Protein AF-A0A3A5WMA7-F1 (afdb_monomer_lite)

Secondary structure (DSSP, 8-state):
-HHHHHHHHHHHHHHHHHHHHHHHHHHHHHHHHHHHHHT-------B-TTT-PBPPS-------------

Structure (mmCIF, N/CA/C/O backbone):
data_AF-A0A3A5WMA7-F1
#
_entry.id   AF-A0A3A5WMA7-F1
#
loop_
_atom_site.group_PDB
_atom_site.id
_atom_site.type_symbol
_atom_site.label_atom_id
_atom_site.label_alt_id
_atom_site.label_comp_id
_atom_site.label_asym_id
_atom_site.label_entity_id
_atom_site.label_seq_id
_atom_site.pdbx_PDB_ins_code
_atom_site.Cartn_x
_atom_site.Cartn_y
_atom_site.Cartn_z
_atom_site.occupancy
_atom_site.B_iso_or_equiv
_atom_site.auth_seq_id
_atom_site.auth_comp_id
_atom_site.auth_asym_id
_atom_site.auth_atom_id
_atom_site.pdbx_PDB_model_num
ATOM 1 N N . MET A 1 1 ? 34.074 1.243 -37.165 1.00 59.16 1 MET A N 1
ATOM 2 C CA . MET A 1 1 ? 32.656 0.819 -37.279 1.00 59.16 1 MET A CA 1
ATOM 3 C C . MET A 1 1 ? 32.253 -0.290 -36.295 1.00 59.16 1 MET A C 1
ATOM 5 O O . MET A 1 1 ? 31.225 -0.145 -35.651 1.00 59.16 1 MET A O 1
ATOM 9 N N . LYS A 1 2 ? 33.045 -1.360 -36.096 1.00 64.62 2 LYS A N 1
ATOM 10 C CA . LYS A 1 2 ? 32.671 -2.501 -35.221 1.00 64.62 2 LYS A CA 1
ATOM 11 C C . LYS A 1 2 ? 32.500 -2.145 -33.728 1.00 64.62 2 LYS A C 1
ATOM 13 O O . LYS A 1 2 ? 31.571 -2.623 -33.093 1.00 64.62 2 LYS A O 1
ATOM 18 N N . GLY A 1 3 ? 33.339 -1.260 -33.181 1.00 73.25 3 GLY A N 1
ATOM 19 C CA . GLY A 1 3 ? 33.271 -0.863 -31.763 1.00 73.25 3 GLY A CA 1
ATOM 20 C C . GLY A 1 3 ? 32.078 0.028 -31.392 1.00 73.25 3 GLY A C 1
ATOM 21 O O . GLY A 1 3 ? 31.592 -0.030 -30.269 1.00 73.25 3 GLY A O 1
ATOM 22 N N . GLU A 1 4 ? 31.567 0.827 -32.330 1.00 84.94 4 GLU A N 1
ATOM 23 C CA . GLU A 1 4 ? 30.418 1.707 -32.083 1.00 84.94 4 GLU A CA 1
ATOM 24 C C . GLU A 1 4 ? 29.104 0.911 -32.032 1.00 84.94 4 GLU A C 1
ATOM 26 O O . GLU A 1 4 ? 28.259 1.149 -31.172 1.00 84.94 4 GLU A O 1
ATOM 31 N N . ALA A 1 5 ? 28.980 -0.110 -32.886 1.00 83.69 5 ALA A N 1
ATOM 32 C CA . ALA A 1 5 ? 27.862 -1.050 -32.864 1.00 83.69 5 ALA A CA 1
ATOM 33 C C . ALA A 1 5 ? 27.799 -1.849 -31.549 1.00 83.69 5 ALA A C 1
ATOM 35 O O . ALA A 1 5 ? 26.722 -2.017 -30.982 1.00 83.69 5 ALA A O 1
ATOM 36 N N . VAL A 1 6 ? 28.951 -2.274 -31.015 1.00 88.56 6 VAL A N 1
ATOM 37 C CA . VAL A 1 6 ? 29.025 -2.982 -29.723 1.00 88.56 6 VAL A CA 1
ATOM 38 C C . VAL A 1 6 ? 28.605 -2.072 -28.565 1.00 88.56 6 VAL A C 1
ATOM 40 O O . VAL A 1 6 ? 27.829 -2.493 -27.710 1.00 88.56 6 VAL A O 1
ATOM 43 N N . LYS A 1 7 ? 29.033 -0.802 -28.559 1.00 86.38 7 LYS A N 1
ATOM 44 C CA . LYS A 1 7 ? 28.596 0.178 -27.548 1.00 86.38 7 LYS A CA 1
ATOM 45 C C . LYS A 1 7 ? 27.083 0.411 -27.587 1.00 86.38 7 LYS A C 1
ATOM 47 O O . LYS A 1 7 ? 26.446 0.421 -26.537 1.00 86.38 7 LYS A O 1
ATOM 52 N N . LYS A 1 8 ? 26.497 0.544 -28.784 1.00 86.56 8 LYS A N 1
ATOM 53 C CA . LYS A 1 8 ? 25.039 0.682 -28.950 1.00 86.56 8 LYS A CA 1
ATOM 54 C C . LYS A 1 8 ? 24.291 -0.551 -28.439 1.00 86.56 8 LYS A C 1
ATOM 56 O O . LYS A 1 8 ? 23.287 -0.398 -27.752 1.00 86.56 8 LYS A O 1
ATOM 61 N N . LEU A 1 9 ? 24.805 -1.754 -28.700 1.00 89.25 9 LEU A N 1
ATOM 62 C CA . LEU A 1 9 ? 24.210 -2.993 -28.198 1.00 89.25 9 LEU A CA 1
ATOM 63 C C . LEU A 1 9 ? 24.217 -3.056 -26.664 1.00 89.25 9 LEU A C 1
ATOM 65 O O . LEU A 1 9 ? 23.195 -3.385 -26.069 1.00 89.25 9 LEU A O 1
ATOM 69 N N . ILE A 1 10 ? 25.332 -2.688 -26.024 1.00 90.94 10 ILE A N 1
ATOM 70 C CA . ILE A 1 10 ? 25.438 -2.649 -24.556 1.00 90.94 10 ILE A CA 1
ATOM 71 C C . ILE A 1 10 ? 24.429 -1.658 -23.964 1.00 90.94 10 ILE A C 1
ATOM 73 O O . ILE A 1 10 ? 23.732 -1.999 -23.012 1.00 90.94 10 ILE A O 1
ATOM 77 N N . LEU A 1 11 ? 24.293 -0.463 -24.549 1.00 91.00 11 LEU A N 1
ATOM 78 C CA . LEU A 1 11 ? 23.322 0.536 -24.086 1.00 91.00 11 LEU A CA 1
ATOM 79 C C . LEU A 1 11 ? 21.876 0.040 -24.200 1.00 91.00 11 LEU A C 1
ATOM 81 O O . LEU A 1 11 ? 21.097 0.213 -23.265 1.00 91.00 11 LEU A O 1
ATOM 85 N N . ILE A 1 12 ? 21.526 -0.616 -25.310 1.00 92.38 12 ILE A N 1
ATOM 86 C CA . ILE A 1 12 ? 20.187 -1.183 -25.515 1.00 92.38 12 ILE A CA 1
ATOM 87 C C . ILE A 1 12 ? 19.904 -2.282 -24.484 1.00 92.38 12 ILE A C 1
ATOM 89 O O . ILE A 1 12 ? 18.847 -2.273 -23.858 1.00 92.38 12 ILE A O 1
ATOM 93 N N . GLN A 1 13 ? 20.852 -3.195 -24.257 1.00 90.88 13 GLN A N 1
ATOM 94 C CA . GLN A 1 13 ? 20.711 -4.250 -23.247 1.00 90.88 13 GLN A CA 1
ATOM 95 C C . GLN A 1 13 ? 20.551 -3.662 -21.839 1.00 90.88 13 GLN A C 1
ATOM 97 O O . GLN A 1 13 ? 19.663 -4.075 -21.095 1.00 90.88 13 GLN A O 1
ATOM 102 N N . SER A 1 14 ? 21.343 -2.642 -21.495 1.00 91.44 14 SER A N 1
ATOM 103 C CA . SER A 1 14 ? 21.249 -1.960 -20.201 1.00 91.44 14 SER A CA 1
ATOM 104 C C . SER A 1 14 ? 19.899 -1.257 -20.015 1.00 91.44 14 SER A C 1
ATOM 106 O O . SER A 1 14 ? 19.319 -1.323 -18.932 1.00 91.44 14 SER A O 1
ATOM 108 N N . LEU A 1 15 ? 19.366 -0.629 -21.069 1.00 93.62 15 LEU A N 1
ATOM 109 C CA . LEU A 1 15 ? 18.058 0.030 -21.046 1.00 93.62 15 LEU A CA 1
ATOM 110 C C . LEU A 1 15 ? 16.911 -0.977 -20.884 1.00 93.62 15 LEU A C 1
ATOM 112 O O . LEU A 1 15 ? 15.973 -0.727 -20.124 1.00 93.62 15 LEU A O 1
ATOM 116 N N . ILE A 1 16 ? 16.998 -2.123 -21.566 1.00 93.19 16 ILE A N 1
ATOM 117 C CA . ILE A 1 16 ? 16.036 -3.221 -21.427 1.00 93.19 16 ILE A CA 1
ATOM 118 C C . ILE A 1 16 ? 16.054 -3.724 -19.980 1.00 93.19 16 ILE A C 1
ATOM 120 O O . ILE A 1 16 ? 15.019 -3.750 -19.322 1.00 93.19 16 ILE A O 1
ATOM 124 N N . ILE A 1 17 ? 17.226 -4.047 -19.433 1.00 94.94 17 ILE A N 1
ATOM 125 C CA . ILE A 1 17 ? 17.348 -4.522 -18.047 1.00 94.94 17 ILE A CA 1
ATOM 126 C C . ILE A 1 17 ? 16.769 -3.495 -17.063 1.00 94.94 17 ILE A C 1
ATOM 128 O O . ILE A 1 17 ? 15.981 -3.857 -16.190 1.00 94.94 17 ILE A O 1
ATOM 132 N N . TYR A 1 18 ? 17.087 -2.212 -17.241 1.00 93.75 18 TYR A N 1
ATOM 133 C CA . TYR A 1 18 ? 16.549 -1.140 -16.406 1.00 93.75 18 TYR A CA 1
ATOM 134 C C . TYR A 1 18 ? 15.017 -1.061 -16.464 1.00 93.75 18 TYR A C 1
ATOM 136 O O . TYR A 1 18 ? 14.364 -0.975 -15.423 1.00 93.75 18 TYR A O 1
ATOM 144 N N . THR A 1 19 ? 14.421 -1.152 -17.656 1.00 93.12 19 THR A N 1
ATOM 145 C CA . THR A 1 19 ? 12.955 -1.136 -17.805 1.00 93.12 19 THR A CA 1
ATOM 146 C C . THR A 1 19 ? 12.293 -2.363 -17.176 1.00 93.12 19 THR A C 1
ATOM 148 O O . THR A 1 19 ? 11.254 -2.227 -16.525 1.00 93.12 19 THR A O 1
ATOM 151 N N . TRP A 1 20 ? 12.906 -3.545 -17.277 1.00 93.62 20 TRP A N 1
ATOM 152 C CA . TRP A 1 20 ? 12.431 -4.752 -16.590 1.00 93.62 20 TRP A CA 1
ATOM 153 C C . TRP A 1 20 ? 12.496 -4.626 -15.063 1.00 93.62 20 TRP A C 1
ATOM 155 O O . TRP A 1 20 ? 11.547 -5.023 -14.380 1.00 93.62 20 TRP A O 1
ATOM 165 N N . ILE A 1 21 ? 13.574 -4.048 -14.528 1.00 94.62 21 ILE A N 1
ATOM 166 C CA . ILE A 1 21 ? 13.735 -3.801 -13.088 1.00 94.62 21 ILE A CA 1
ATOM 167 C C . ILE A 1 21 ? 12.698 -2.785 -12.604 1.00 94.62 21 ILE A C 1
ATOM 169 O O . ILE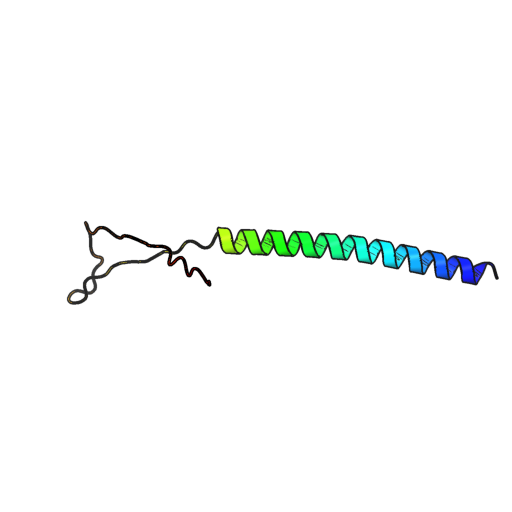 A 1 21 ? 11.949 -3.086 -11.677 1.00 94.62 21 ILE A O 1
ATOM 173 N N . MET A 1 22 ? 12.579 -1.630 -13.265 1.00 94.75 22 MET A N 1
ATOM 174 C CA . MET A 1 22 ? 11.615 -0.588 -12.892 1.00 94.75 22 MET A CA 1
ATOM 175 C C . MET A 1 22 ? 10.177 -1.109 -12.889 1.00 94.75 22 MET A C 1
ATOM 177 O O . MET A 1 22 ? 9.432 -0.855 -11.943 1.00 94.75 22 MET A O 1
ATOM 181 N N . LYS A 1 23 ? 9.794 -1.909 -13.893 1.00 92.38 23 LYS A N 1
ATOM 182 C CA . LYS A 1 23 ? 8.463 -2.529 -13.946 1.00 92.38 23 LYS A CA 1
ATOM 183 C C . LYS A 1 23 ? 8.203 -3.436 -12.740 1.00 92.38 23 LYS A C 1
ATOM 185 O O . LYS A 1 23 ? 7.118 -3.378 -12.164 1.00 92.38 23 LYS A O 1
ATOM 190 N N . ARG A 1 24 ? 9.182 -4.252 -12.332 1.00 94.94 24 ARG A N 1
ATOM 191 C CA . ARG A 1 24 ? 9.055 -5.099 -11.133 1.00 94.94 24 ARG A CA 1
ATOM 192 C C . ARG A 1 24 ? 8.980 -4.266 -9.855 1.00 94.94 24 ARG A C 1
ATOM 194 O O . ARG A 1 24 ? 8.138 -4.559 -9.014 1.00 94.94 24 ARG A O 1
ATOM 201 N N . CYS A 1 25 ? 9.783 -3.209 -9.736 1.00 96.00 25 CYS A N 1
ATOM 202 C CA . CYS A 1 25 ? 9.742 -2.302 -8.587 1.00 96.00 25 CYS A CA 1
ATOM 203 C C . CYS A 1 25 ? 8.367 -1.640 -8.423 1.00 96.00 25 CYS A C 1
ATOM 205 O O . CYS A 1 25 ? 7.849 -1.597 -7.312 1.00 96.00 25 CYS A O 1
ATOM 207 N N . ILE A 1 26 ? 7.747 -1.185 -9.517 1.00 95.94 26 ILE A N 1
ATOM 208 C CA . ILE A 1 26 ? 6.409 -0.573 -9.481 1.00 95.94 26 ILE A CA 1
ATOM 209 C C . ILE A 1 26 ? 5.359 -1.580 -8.998 1.00 95.94 26 ILE A C 1
ATOM 211 O O . ILE A 1 26 ? 4.556 -1.257 -8.127 1.00 95.94 26 ILE A O 1
ATOM 215 N N . VAL A 1 27 ? 5.379 -2.812 -9.517 1.00 96.69 27 VAL A N 1
ATOM 216 C CA . VAL A 1 27 ? 4.431 -3.860 -9.098 1.00 96.69 27 VAL A CA 1
ATOM 217 C C . VAL A 1 27 ? 4.592 -4.188 -7.613 1.00 96.69 27 VAL A C 1
ATOM 219 O O . VAL A 1 27 ? 3.599 -4.277 -6.890 1.00 96.69 27 VAL A O 1
ATOM 222 N N . LEU A 1 28 ? 5.835 -4.321 -7.142 1.00 95.25 28 LEU A N 1
ATOM 223 C CA . LEU A 1 28 ? 6.124 -4.555 -5.727 1.00 95.25 28 LEU A CA 1
ATOM 224 C C . LEU A 1 28 ? 5.652 -3.392 -4.851 1.00 95.25 28 LEU A C 1
ATOM 226 O O . LEU A 1 28 ? 5.031 -3.633 -3.820 1.00 95.25 28 LEU A O 1
ATOM 230 N N . PHE A 1 29 ? 5.886 -2.150 -5.278 1.00 95.25 29 PHE A N 1
ATOM 231 C CA . PHE A 1 29 ? 5.445 -0.961 -4.553 1.00 95.25 29 PHE A CA 1
ATOM 232 C C . PHE A 1 29 ? 3.920 -0.903 -4.425 1.00 95.25 29 PHE A C 1
ATOM 234 O O . PHE A 1 29 ? 3.410 -0.746 -3.320 1.00 95.25 29 PHE A O 1
ATOM 241 N N . ILE A 1 30 ? 3.186 -1.118 -5.521 1.00 95.31 30 ILE A N 1
ATOM 242 C CA . ILE A 1 30 ? 1.715 -1.146 -5.501 1.00 95.31 30 ILE A CA 1
ATOM 243 C C . ILE A 1 30 ? 1.215 -2.245 -4.556 1.00 95.31 30 ILE A C 1
ATOM 245 O O . ILE A 1 30 ? 0.353 -1.995 -3.718 1.00 95.31 30 ILE A O 1
ATOM 249 N N . THR A 1 31 ? 1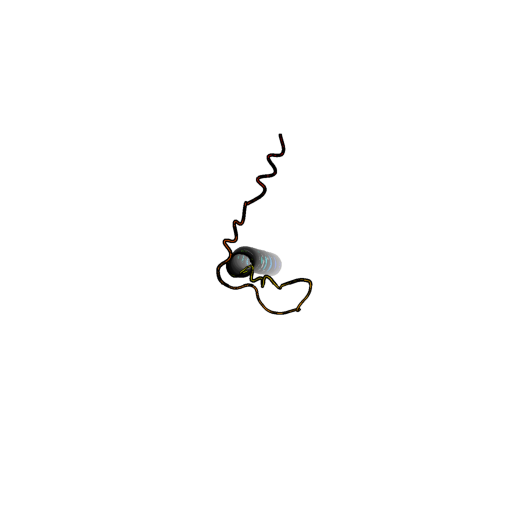.793 -3.444 -4.647 1.00 92.81 31 THR A N 1
ATOM 250 C CA . THR A 1 31 ? 1.398 -4.585 -3.808 1.00 92.81 31 THR A CA 1
ATOM 251 C C . THR A 1 31 ? 1.652 -4.295 -2.330 1.00 92.81 31 THR A C 1
ATOM 253 O O . THR A 1 31 ? 0.792 -4.558 -1.492 1.00 92.81 31 THR A O 1
ATOM 256 N N . PHE A 1 32 ? 2.802 -3.699 -2.011 1.00 93.06 32 PHE A N 1
ATOM 257 C CA . PHE A 1 32 ? 3.148 -3.276 -0.659 1.00 93.06 32 PHE A CA 1
ATOM 258 C C . PHE A 1 32 ? 2.169 -2.222 -0.126 1.00 93.06 32 PHE A C 1
ATOM 260 O O . PHE A 1 32 ? 1.623 -2.396 0.963 1.00 93.06 32 PHE A O 1
ATOM 267 N N . CYS A 1 33 ? 1.880 -1.176 -0.906 1.00 90.00 33 CYS A N 1
ATOM 268 C CA . CYS A 1 33 ? 0.900 -0.154 -0.539 1.00 90.00 33 CYS A CA 1
ATOM 269 C C . CYS A 1 33 ? -0.485 -0.761 -0.270 1.00 90.00 33 CYS A C 1
ATOM 271 O O . CYS A 1 33 ? -1.111 -0.437 0.739 1.00 90.00 33 CYS A O 1
ATOM 273 N N . CYS A 1 34 ? -0.946 -1.684 -1.119 1.00 86.31 34 CYS A N 1
ATOM 274 C CA . CYS A 1 34 ? -2.207 -2.395 -0.910 1.00 86.31 34 CYS A CA 1
ATOM 275 C C . CYS A 1 34 ? -2.201 -3.224 0.380 1.00 86.31 34 CYS A C 1
ATOM 277 O O . CYS A 1 34 ? -3.203 -3.236 1.098 1.00 86.31 34 CYS A O 1
ATOM 279 N N . ALA A 1 35 ? -1.087 -3.886 0.701 1.00 86.88 35 ALA A N 1
ATOM 280 C CA . ALA A 1 35 ? -0.952 -4.654 1.935 1.00 86.88 35 ALA A CA 1
ATOM 281 C C . ALA A 1 35 ? -1.035 -3.754 3.177 1.00 86.88 35 ALA A C 1
ATOM 283 O O . ALA A 1 35 ? -1.730 -4.103 4.128 1.00 86.88 35 ALA A O 1
ATOM 284 N N . VAL A 1 36 ? -0.373 -2.590 3.163 1.00 88.44 36 VAL A N 1
ATOM 285 C CA . VAL A 1 36 ? -0.419 -1.628 4.278 1.00 88.44 36 VAL A CA 1
ATOM 286 C C . VAL A 1 36 ? -1.842 -1.115 4.502 1.00 88.44 36 VAL A C 1
ATOM 288 O O . VAL A 1 36 ? -2.330 -1.162 5.627 1.00 88.44 36 VAL A O 1
ATOM 291 N N . VAL A 1 37 ? -2.532 -0.682 3.441 1.00 84.88 37 VAL A N 1
ATOM 292 C CA . VAL A 1 37 ? -3.914 -0.174 3.541 1.00 84.88 37 VAL A CA 1
ATOM 293 C C . VAL A 1 37 ? -4.876 -1.266 4.012 1.00 84.88 37 VAL A C 1
ATO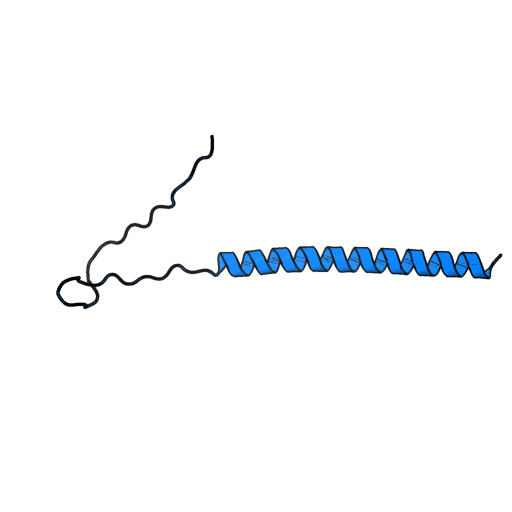M 295 O O . VAL A 1 37 ? -5.724 -1.007 4.858 1.00 84.88 37 VAL A O 1
ATOM 298 N N . SER A 1 38 ? -4.726 -2.496 3.515 1.00 74.00 38 SER A N 1
ATOM 299 C CA . SER A 1 38 ? -5.597 -3.616 3.906 1.00 74.00 38 SER A CA 1
ATOM 300 C C . SER A 1 38 ? -5.379 -4.071 5.352 1.00 74.00 38 SER A C 1
ATOM 302 O O . SER A 1 38 ? -6.290 -4.628 5.954 1.00 74.00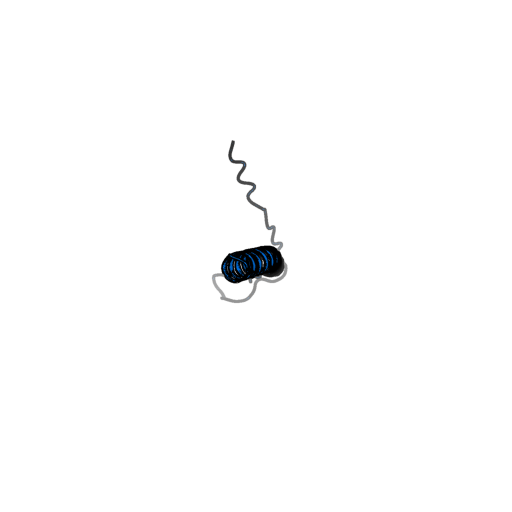 38 SER A O 1
ATOM 304 N N . ASN A 1 39 ? -4.190 -3.840 5.919 1.00 80.38 39 ASN A N 1
ATOM 305 C CA . ASN A 1 39 ? -3.889 -4.142 7.321 1.00 80.38 39 ASN A CA 1
ATOM 306 C C . ASN A 1 39 ? -4.281 -3.012 8.286 1.00 80.38 39 ASN A C 1
ATOM 308 O O . ASN A 1 39 ? -4.130 -3.171 9.497 1.00 80.38 39 ASN A O 1
ATOM 312 N N . ALA A 1 40 ? -4.774 -1.875 7.791 1.00 76.25 40 ALA A N 1
ATOM 313 C CA . ALA A 1 40 ? -5.242 -0.803 8.655 1.00 76.25 40 ALA A CA 1
ATOM 314 C C . ALA A 1 40 ? -6.544 -1.231 9.352 1.00 76.25 40 ALA A C 1
ATOM 316 O O . ALA A 1 40 ? -7.623 -1.219 8.762 1.00 76.25 40 ALA A O 1
ATOM 317 N N . GLN A 1 41 ? -6.441 -1.620 10.623 1.00 73.75 41 GLN A N 1
ATOM 318 C CA . GLN A 1 41 ? -7.593 -1.898 11.474 1.00 73.75 41 GLN A CA 1
ATOM 319 C C . GLN A 1 41 ? -8.017 -0.610 12.192 1.00 73.75 41 GLN A C 1
ATOM 321 O O . GLN A 1 41 ? -7.210 0.036 12.860 1.00 73.75 41 GLN A O 1
ATOM 326 N N . THR A 1 42 ? -9.285 -0.221 12.060 1.00 74.00 42 THR A N 1
ATOM 327 C CA . THR A 1 42 ? -9.852 0.924 12.782 1.00 74.00 42 THR A CA 1
ATOM 328 C C . THR A 1 42 ? -10.306 0.478 14.169 1.00 74.00 42 THR A C 1
ATOM 330 O O . THR A 1 42 ? -11.391 -0.084 14.316 1.00 74.00 42 THR A O 1
ATOM 333 N N . ASN A 1 43 ? -9.476 0.726 15.181 1.00 83.31 43 ASN A N 1
ATOM 334 C CA . ASN A 1 43 ? -9.799 0.441 16.580 1.00 83.31 43 ASN A CA 1
ATOM 335 C C . ASN A 1 43 ? -10.287 1.713 17.286 1.00 83.31 43 ASN A C 1
ATOM 337 O O . ASN A 1 43 ? -9.754 2.798 17.057 1.00 83.31 43 ASN A O 1
ATOM 341 N N . GLY A 1 44 ? -11.284 1.574 18.160 1.00 84.81 44 GLY A N 1
ATOM 342 C CA . GLY A 1 44 ? -11.845 2.674 18.943 1.00 84.81 44 GLY A CA 1
ATOM 343 C C . GLY A 1 44 ? -12.412 2.190 20.276 1.00 84.81 44 GLY A C 1
ATOM 344 O O . GLY A 1 44 ? -12.792 1.028 20.407 1.00 84.81 44 GLY A O 1
ATOM 345 N N . ILE A 1 45 ? -12.450 3.082 21.268 1.00 88.62 45 ILE A N 1
ATOM 346 C CA . ILE A 1 45 ? -13.022 2.834 22.598 1.00 88.62 45 ILE A CA 1
ATOM 347 C C . ILE A 1 45 ? -14.136 3.853 22.818 1.00 88.62 45 ILE A C 1
ATOM 349 O O . ILE A 1 45 ? -13.962 5.034 22.526 1.00 88.62 45 ILE A O 1
ATOM 353 N N . VAL A 1 46 ? -15.271 3.396 23.343 1.00 89.12 46 VAL A N 1
ATOM 354 C CA . VAL A 1 46 ? -16.378 4.268 23.744 1.00 89.12 46 VAL A CA 1
ATOM 355 C C . VAL A 1 46 ? -16.283 4.483 25.250 1.00 89.12 46 VAL A C 1
ATOM 357 O O . VAL A 1 46 ? -16.285 3.517 26.013 1.00 89.12 46 VAL A O 1
ATOM 360 N N . THR A 1 47 ? -16.179 5.737 25.680 1.00 92.69 47 THR A N 1
ATOM 361 C CA . THR A 1 47 ? -16.060 6.117 27.094 1.00 92.69 47 THR A CA 1
ATOM 362 C C . THR A 1 47 ? -17.254 6.946 27.548 1.00 92.69 47 THR A C 1
ATOM 364 O O . THR A 1 47 ? -17.774 7.762 26.790 1.00 92.69 47 THR A O 1
ATOM 367 N N . ASP A 1 48 ? -17.662 6.751 28.797 1.00 91.62 48 ASP A N 1
ATOM 368 C CA . ASP A 1 48 ? -18.658 7.560 29.495 1.00 91.62 48 ASP A CA 1
ATOM 369 C C . ASP A 1 48 ? -18.129 8.994 29.688 1.00 91.62 48 ASP A C 1
ATOM 371 O O . ASP A 1 48 ? -17.017 9.185 30.184 1.00 91.62 48 ASP A O 1
ATOM 375 N N . GLY A 1 49 ? -18.909 9.999 29.282 1.00 90.62 49 GLY A N 1
ATOM 376 C CA . GLY A 1 49 ? -18.499 11.406 29.320 1.00 90.62 49 GLY A CA 1
ATOM 377 C C . GLY A 1 49 ? -18.481 12.039 30.715 1.00 90.62 49 GLY A C 1
ATOM 378 O O . GLY A 1 49 ? -17.780 13.027 30.913 1.00 90.62 49 GLY A O 1
ATOM 379 N N . GLU A 1 50 ? -19.208 11.481 31.685 1.00 93.44 50 GLU A N 1
ATOM 380 C CA . GLU A 1 50 ? -19.228 11.969 33.070 1.00 93.44 50 GLU A CA 1
ATOM 381 C C . GLU A 1 50 ? -18.147 11.292 33.918 1.00 93.44 50 GLU A C 1
ATOM 383 O O . GLU A 1 50 ? -17.529 11.927 34.774 1.00 93.44 50 GLU A O 1
ATOM 388 N N . LYS A 1 51 ? -17.916 9.992 33.689 1.00 90.69 51 LYS A N 1
ATOM 389 C CA . LYS A 1 51 ? -17.034 9.155 34.522 1.00 90.69 51 LYS A CA 1
ATOM 390 C C . LYS A 1 51 ? -15.671 8.872 33.895 1.00 90.69 51 LYS A C 1
ATOM 392 O O . LYS A 1 51 ? -14.766 8.437 34.602 1.00 90.69 51 LYS A O 1
ATOM 397 N N . GLY A 1 52 ? -15.526 9.054 32.583 1.00 91.31 52 GLY A N 1
ATOM 398 C CA . GLY A 1 52 ? -14.297 8.756 31.839 1.00 91.31 52 GLY A CA 1
ATOM 399 C C . GLY A 1 52 ? -13.960 7.263 31.727 1.00 91.31 52 GLY A C 1
ATOM 400 O O . GLY A 1 52 ? -12.841 6.915 31.360 1.00 91.31 52 GLY A O 1
ATOM 401 N N . LEU A 1 53 ? -14.896 6.367 32.060 1.00 93.06 53 LEU A N 1
ATOM 402 C CA . LEU A 1 53 ? -14.690 4.914 32.045 1.00 93.06 53 LEU A CA 1
ATOM 403 C C . LEU A 1 53 ? -15.200 4.287 30.736 1.00 93.06 53 LEU A C 1
ATOM 405 O O . LEU A 1 53 ? -16.133 4.825 30.140 1.00 93.06 53 LEU A O 1
ATOM 409 N N . PRO A 1 54 ? -14.653 3.142 30.284 1.00 90.50 54 PRO A N 1
ATOM 410 C CA . PRO A 1 54 ? -15.170 2.437 29.113 1.00 90.50 54 PRO A CA 1
ATOM 411 C C . PRO A 1 54 ? -16.633 2.013 29.299 1.00 90.50 54 PRO A C 1
ATOM 413 O O . PRO A 1 54 ? -16.993 1.430 30.323 1.00 90.50 54 PRO A O 1
ATOM 416 N N . LEU A 1 55 ? -17.466 2.272 28.293 1.00 92.25 55 LEU A N 1
ATOM 417 C CA . LEU A 1 55 ? -18.858 1.830 28.265 1.00 92.25 55 LEU A CA 1
ATOM 418 C C . LEU A 1 55 ? -18.928 0.342 27.893 1.00 92.25 55 LEU A C 1
ATOM 420 O O . LEU A 1 55 ? -18.432 -0.077 26.847 1.00 92.25 55 LEU A O 1
ATOM 424 N N . ALA A 1 56 ? -19.563 -0.458 28.751 1.00 90.31 56 ALA A N 1
ATOM 425 C CA . ALA A 1 56 ? -19.805 -1.883 28.532 1.00 90.31 56 ALA A CA 1
ATOM 426 C C . ALA A 1 56 ? -21.261 -2.135 28.104 1.00 90.31 56 ALA A C 1
ATOM 428 O O . ALA A 1 56 ? -22.170 -1.430 28.535 1.00 90.31 56 ALA A O 1
ATOM 429 N N . GLY A 1 57 ? -21.492 -3.160 27.276 1.00 89.31 57 GLY A N 1
ATOM 430 C CA . GLY A 1 57 ? -22.843 -3.579 26.870 1.00 89.31 57 GLY A CA 1
ATOM 431 C C . GLY A 1 57 ? -23.529 -2.681 25.832 1.00 89.31 57 GLY A C 1
ATOM 432 O O . GLY A 1 57 ? -24.740 -2.773 25.659 1.00 89.31 57 GLY A O 1
ATOM 433 N N . VAL A 1 58 ? -22.775 -1.818 25.146 1.00 87.12 58 VAL A N 1
ATOM 434 C CA . VAL A 1 58 ? -23.284 -0.939 24.083 1.00 87.12 58 VAL A CA 1
ATOM 435 C C . VAL A 1 58 ? -23.094 -1.564 22.698 1.00 87.12 58 VAL A C 1
ATOM 437 O O . VAL A 1 58 ? -22.080 -2.210 22.437 1.00 87.12 58 VAL A O 1
ATOM 440 N N . ASN A 1 59 ? -24.043 -1.329 21.787 1.00 89.94 59 ASN A N 1
ATOM 441 C CA . ASN A 1 59 ? -23.905 -1.721 20.384 1.00 89.94 59 ASN A CA 1
ATOM 442 C C . ASN A 1 59 ? -23.264 -0.588 19.579 1.00 89.94 59 ASN A C 1
ATOM 444 O O . ASN A 1 59 ? -23.707 0.558 19.650 1.00 89.94 59 AS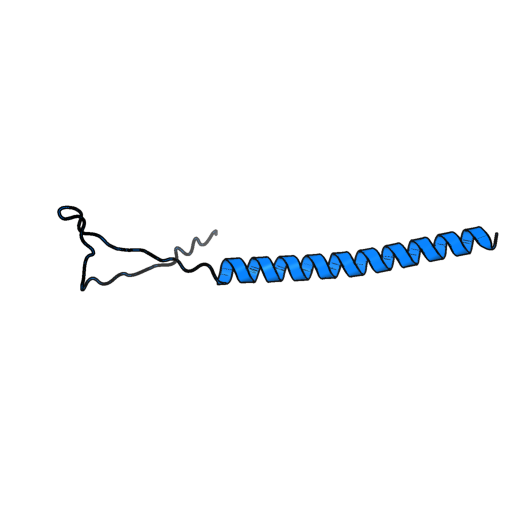N A O 1
ATOM 448 N N . ILE A 1 60 ? -22.259 -0.926 18.772 1.00 86.94 60 ILE A N 1
ATOM 449 C CA . ILE A 1 60 ? -21.572 0.009 17.879 1.00 86.94 60 ILE A CA 1
ATOM 450 C C . ILE A 1 60 ? -21.867 -0.412 16.441 1.00 86.94 60 ILE A C 1
ATOM 452 O O . ILE A 1 60 ? -21.575 -1.540 16.048 1.00 86.94 60 ILE A O 1
ATOM 456 N N . TYR A 1 61 ? -22.433 0.503 15.657 1.00 86.81 61 TYR A N 1
ATOM 457 C CA . TYR A 1 61 ? -22.715 0.296 14.240 1.00 86.81 61 TYR A CA 1
ATOM 458 C C . TYR A 1 61 ? -21.792 1.195 13.422 1.00 86.81 61 TYR A C 1
ATOM 460 O O . TYR A 1 61 ? -21.841 2.416 13.543 1.00 86.81 61 TYR A O 1
ATOM 468 N N . LEU A 1 62 ? -20.935 0.588 12.603 1.00 82.69 62 LEU A N 1
ATOM 469 C CA . LEU A 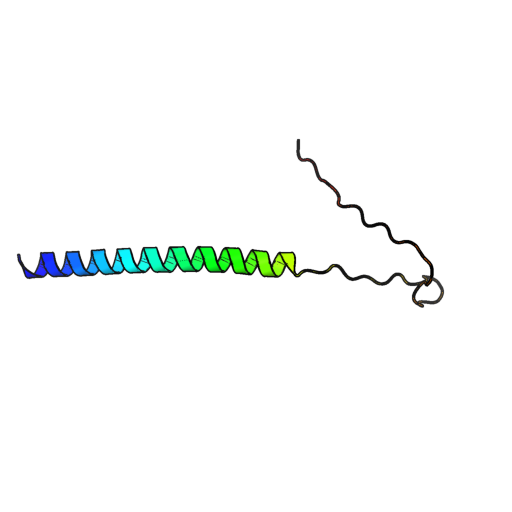1 62 ? -20.059 1.302 11.678 1.00 82.69 62 LEU A CA 1
ATOM 470 C C . LEU A 1 62 ? -20.678 1.244 10.285 1.00 82.69 62 LEU A C 1
ATOM 472 O O . LEU A 1 62 ? -20.827 0.162 9.714 1.00 82.69 62 LEU A O 1
ATOM 476 N N . GLN A 1 63 ? -21.033 2.403 9.739 1.00 79.69 63 GLN A N 1
ATOM 477 C CA . GLN A 1 63 ? -21.523 2.518 8.373 1.00 79.69 63 GLN A CA 1
ATOM 478 C C . GLN A 1 63 ? -20.407 3.065 7.490 1.00 79.69 63 GLN A C 1
ATOM 480 O O . GLN A 1 63 ? -19.736 4.034 7.833 1.00 79.69 63 GLN A O 1
ATOM 485 N N . LYS A 1 64 ? -20.180 2.418 6.347 1.00 77.88 64 LYS A N 1
ATOM 486 C CA . LYS A 1 64 ? -19.299 2.967 5.322 1.00 77.88 64 LYS A CA 1
ATOM 487 C C . LYS A 1 64 ? -20.074 4.051 4.587 1.00 77.88 64 LYS A C 1
ATOM 489 O O . LYS A 1 64 ? -21.045 3.728 3.901 1.00 77.88 64 LYS A O 1
ATOM 494 N N . ASP A 1 65 ? -19.626 5.297 4.688 1.00 67.88 65 ASP A N 1
ATOM 495 C CA . ASP A 1 65 ? -20.126 6.361 3.826 1.00 67.88 65 ASP A CA 1
ATOM 496 C C . ASP A 1 65 ? -19.731 6.028 2.387 1.00 67.88 65 ASP A C 1
ATOM 498 O O . ASP A 1 65 ? -18.585 6.172 1.954 1.00 67.88 65 ASP A O 1
ATOM 502 N N . SER A 1 66 ? -20.688 5.494 1.640 1.00 61.41 66 SER A N 1
ATOM 503 C CA . SER A 1 66 ? -20.575 5.373 0.201 1.00 61.41 66 SER A CA 1
ATOM 504 C C . SER A 1 66 ? -20.819 6.758 -0.384 1.00 61.41 66 SER A C 1
ATOM 506 O O . SER A 1 66 ? -21.954 7.104 -0.708 1.00 61.41 66 SER A O 1
ATOM 508 N N . VAL A 1 67 ? -19.773 7.579 -0.492 1.00 62.44 67 VAL A N 1
ATOM 509 C CA . VAL A 1 67 ? -19.843 8.795 -1.309 1.00 62.44 67 VAL A CA 1
ATOM 510 C C . VAL A 1 67 ? -19.950 8.347 -2.767 1.00 62.44 67 VAL A C 1
ATOM 512 O O . VAL A 1 67 ? -18.949 8.104 -3.438 1.00 62.44 67 VAL A O 1
ATOM 515 N N . TYR A 1 68 ? -21.181 8.173 -3.246 1.00 55.06 68 TYR A N 1
ATOM 516 C CA . TYR A 1 68 ? -21.465 8.049 -4.669 1.00 55.06 68 TYR A CA 1
ATOM 517 C C . TYR A 1 68 ? -21.225 9.427 -5.290 1.00 55.06 68 TYR A C 1
ATOM 519 O O . TYR A 1 68 ? -22.068 10.315 -5.187 1.00 55.06 68 TYR A O 1
ATOM 527 N N . THR A 1 69 ? -20.057 9.635 -5.890 1.00 51.50 69 THR A N 1
ATOM 528 C CA . THR A 1 69 ? -19.861 10.762 -6.805 1.00 51.50 69 THR A CA 1
ATOM 529 C C . THR A 1 69 ? -20.623 10.435 -8.086 1.00 51.50 69 THR A C 1
ATOM 531 O O . THR A 1 69 ? -20.266 9.475 -8.773 1.00 51.50 69 THR A O 1
ATOM 534 N N . GLN A 1 70 ? -21.714 11.165 -8.324 1.00 48.34 70 GLN A N 1
ATOM 535 C CA . GLN A 1 70 ? -22.531 11.093 -9.536 1.00 48.34 70 GLN A CA 1
ATOM 536 C C . GLN A 1 70 ? -21.797 11.719 -10.727 1.00 48.34 70 GLN A C 1
ATOM 538 O O . GLN A 1 70 ? -21.057 12.704 -10.496 1.00 48.34 70 GLN A O 1
#

pLDDT: mean 85.38, std 11.29, range [48.34, 96.69]

Radius of gyration: 27.55 Å; chains: 1; bounding box: 57×17×72 Å

Sequence (70 aa):
MKGEAVKKLILIQSLIIYTWIMKRCIVLFITFCCAVVSNAQTNGIVTDGEKGLPLAGVNIYLQKDSVYTQ

Foldseek 3Di:
DVVVVVVVVVVVVVVVVVVVVVVVVVVVVVVVVVVVVVPDDDDDFDADPVPRHTDPPDDDDDDDPPPPPD